Protein AF-A0A2E2XFB1-F1 (afdb_monomer_lite)

Radius of gyration: 19.78 Å; chains: 1; bounding box: 39×57×72 Å

Secondary structure (DSSP, 8-state):
-------------HHHHHHHHHHHHHHHHHHHHHHHHHHHHHH-TTS----HHHHHHHHHTS-GGGG-SS-HHHHHHHHHHHHHHHS-TTT--TTS-B-SSSSSBSSS-SSS--HHHHHHHHHHHHHHHHHHHHHT--

Foldseek 3Di:
DDDDDDDPDPPPDPVVVVVVVLVVLLVVLLVVLLVLLVVLCVVVVVQDRDDSQRSSQLSVLDDSVLSPDDPPLSSLLSSLVVLLVALPPVRHDQCSTAGPVDRHTPPPDPDPAHSVSSNVSSVSSNVVSVVVVVVVVD

pLDDT: mean 85.26, std 17.11, range [37.25, 98.25]

Sequence (138 aa):
MSGTNIRARQTTSSVDVVTYSANHRYKQLARIFRHLRDELHEHQPRLAKPTSAMIEHLVFNCPLSLLQGEDWQRIIEDVLHYLLKHLHPSYYQEDIFIRTDSNSALFPNEELFDPQDAFVFAKALLNQQQQTLYKSGE

Structure (mmCIF, N/CA/C/O backbone):
data_AF-A0A2E2XFB1-F1
#
_entry.id   AF-A0A2E2XFB1-F1
#
loop_
_atom_site.group_PDB
_atom_site.id
_atom_site.type_symbol
_atom_site.label_atom_id
_atom_site.label_alt_id
_atom_site.label_comp_id
_atom_site.label_asym_id
_atom_site.label_entity_id
_atom_site.label_seq_id
_atom_site.pdbx_PDB_ins_code
_atom_site.Cartn_x
_atom_site.Cartn_y
_atom_site.Cartn_z
_atom_site.occupancy
_atom_site.B_iso_or_equiv
_atom_site.auth_seq_id
_atom_site.auth_comp_id
_atom_site.auth_asym_id
_atom_site.auth_atom_id
_atom_site.pdbx_PDB_model_num
ATOM 1 N N . MET A 1 1 ? -12.146 38.631 -52.043 1.00 42.59 1 MET A N 1
ATOM 2 C CA . MET A 1 1 ? -11.234 37.475 -51.937 1.00 42.59 1 MET A CA 1
ATOM 3 C C . MET A 1 1 ? -11.193 37.062 -50.478 1.00 42.59 1 MET A C 1
ATOM 5 O O . MET A 1 1 ? -10.527 37.713 -49.686 1.00 42.59 1 MET A O 1
ATOM 9 N N . SER A 1 2 ? -12.007 36.072 -50.117 1.00 43.53 2 SER A N 1
ATOM 10 C CA . SER A 1 2 ? -12.086 35.522 -48.762 1.00 43.53 2 SER A CA 1
ATOM 11 C C . SER A 1 2 ? -11.193 34.289 -48.683 1.00 43.53 2 SER A C 1
ATOM 13 O O . SER A 1 2 ? -11.291 33.416 -49.540 1.00 43.53 2 SER A O 1
ATOM 15 N N . GLY A 1 3 ? -10.340 34.221 -47.666 1.00 37.25 3 GLY A N 1
ATOM 16 C CA . GLY A 1 3 ? -9.512 33.059 -47.356 1.00 37.25 3 GLY A CA 1
ATOM 17 C C . GLY A 1 3 ? -9.377 32.937 -45.845 1.00 37.25 3 GLY A C 1
ATOM 18 O O . GLY A 1 3 ? -8.585 33.635 -45.223 1.00 37.25 3 GLY A O 1
ATOM 19 N N . THR A 1 4 ? -10.238 32.114 -45.261 1.00 43.62 4 THR A N 1
ATOM 20 C CA . THR A 1 4 ? -10.441 31.910 -43.827 1.00 43.62 4 THR A CA 1
ATOM 21 C C . THR A 1 4 ? -9.271 31.137 -43.213 1.00 43.62 4 THR A C 1
ATOM 23 O O . THR A 1 4 ? -8.945 30.040 -43.658 1.00 43.62 4 THR A O 1
ATOM 26 N N . ASN A 1 5 ? -8.663 31.685 -42.159 1.00 43.97 5 ASN A N 1
ATOM 27 C CA . ASN A 1 5 ? -7.680 30.993 -41.323 1.00 43.97 5 ASN A CA 1
ATOM 28 C C . ASN A 1 5 ? -8.389 29.907 -40.494 1.00 43.97 5 ASN A C 1
ATOM 30 O O . ASN A 1 5 ? -9.103 30.220 -39.539 1.00 43.97 5 ASN A O 1
ATOM 34 N N . ILE A 1 6 ? -8.204 28.632 -40.843 1.00 49.03 6 ILE A N 1
ATOM 35 C CA . ILE A 1 6 ? -8.670 27.503 -40.029 1.00 49.03 6 ILE A CA 1
ATOM 36 C C . ILE A 1 6 ? -7.582 27.189 -38.998 1.00 49.03 6 ILE A C 1
ATOM 38 O O . ILE A 1 6 ? -6.562 26.576 -39.303 1.00 49.03 6 ILE A O 1
ATOM 42 N N . ARG A 1 7 ? -7.813 27.616 -37.751 1.00 43.34 7 ARG A N 1
ATOM 43 C CA . ARG A 1 7 ? -7.101 27.106 -36.572 1.00 43.34 7 ARG A CA 1
ATOM 44 C C . ARG A 1 7 ? -7.341 25.598 -36.479 1.00 43.34 7 ARG A C 1
ATOM 46 O O . ARG A 1 7 ? -8.472 25.168 -36.256 1.00 43.34 7 ARG A O 1
ATOM 53 N N . ALA A 1 8 ? -6.276 24.813 -36.605 1.00 42.88 8 ALA A N 1
ATOM 54 C CA . ALA A 1 8 ? -6.280 23.404 -36.247 1.00 42.88 8 ALA A CA 1
ATOM 55 C C . ALA A 1 8 ? -6.647 23.266 -34.758 1.00 42.88 8 ALA A C 1
ATOM 57 O O . ALA A 1 8 ? -5.886 23.663 -33.874 1.00 42.88 8 ALA A O 1
ATOM 58 N N . ARG A 1 9 ? -7.844 22.739 -34.474 1.00 45.28 9 ARG A N 1
ATOM 59 C CA . ARG A 1 9 ? -8.211 22.252 -33.141 1.00 45.28 9 ARG A CA 1
ATOM 60 C C . ARG A 1 9 ? -7.356 21.021 -32.857 1.00 45.28 9 ARG A C 1
ATOM 62 O O . ARG A 1 9 ? -7.540 19.991 -33.496 1.00 45.28 9 ARG A O 1
ATOM 69 N N . GLN A 1 10 ? -6.438 21.136 -31.903 1.00 47.66 10 GLN A N 1
ATOM 70 C CA . GLN A 1 10 ? -5.791 19.985 -31.285 1.00 47.66 10 GLN A CA 1
ATOM 71 C C . GLN A 1 10 ? -6.869 19.150 -30.589 1.00 47.66 10 GLN A C 1
ATOM 73 O O . GLN A 1 10 ? -7.483 19.584 -29.616 1.00 47.66 10 GLN A O 1
ATOM 78 N N . THR A 1 11 ? -7.134 17.963 -31.119 1.00 44.50 11 THR A N 1
ATOM 79 C CA . THR A 1 11 ? -7.908 16.923 -30.447 1.00 44.50 11 THR A CA 1
ATOM 80 C C . THR A 1 11 ? -7.026 16.305 -29.367 1.00 44.50 11 THR A C 1
ATOM 82 O O . THR A 1 11 ? -6.266 15.381 -29.644 1.00 44.50 11 THR A O 1
ATOM 85 N N . THR A 1 12 ? -7.085 16.841 -28.146 1.00 49.12 12 THR A N 1
ATOM 86 C CA . THR A 1 12 ? -6.531 16.184 -26.953 1.00 49.12 12 THR A CA 1
ATOM 87 C C . THR A 1 12 ? -7.255 14.856 -26.768 1.00 49.12 12 THR A C 1
ATOM 89 O O . THR A 1 12 ? -8.476 14.832 -26.593 1.00 49.12 12 THR A O 1
ATOM 92 N N . SER A 1 13 ? -6.516 13.762 -26.916 1.00 51.66 13 SER A N 1
ATOM 93 C CA . SER A 1 13 ? -7.064 12.418 -27.023 1.00 51.66 13 SER A CA 1
ATOM 94 C C . SER A 1 13 ? -7.592 11.928 -25.668 1.00 51.66 13 SER A C 1
ATOM 96 O O . SER A 1 13 ? -7.057 12.256 -24.611 1.00 51.66 13 SER A O 1
ATOM 98 N N . SER A 1 14 ? -8.663 11.134 -25.679 1.00 53.81 14 SER A N 1
ATOM 99 C CA . SER A 1 14 ? -9.279 10.548 -24.477 1.00 53.81 14 SER A CA 1
ATOM 100 C C . SER A 1 14 ? -8.312 9.691 -23.645 1.00 53.81 14 SER A C 1
ATOM 102 O O . SER A 1 14 ? -8.502 9.547 -22.440 1.00 53.81 14 SER A O 1
ATOM 104 N N . VAL A 1 15 ? -7.254 9.161 -24.265 1.00 55.88 15 VAL A N 1
ATOM 105 C CA . VAL A 1 15 ? -6.216 8.342 -23.619 1.00 55.88 15 VAL A CA 1
ATOM 106 C C . VAL A 1 15 ? -5.349 9.173 -22.664 1.00 55.88 15 VAL A C 1
ATOM 108 O O . VAL A 1 15 ? -5.019 8.711 -21.569 1.00 55.88 15 VAL A O 1
ATOM 111 N N . ASP A 1 16 ? -5.050 10.424 -23.020 1.00 53.97 16 ASP A N 1
ATOM 112 C CA . ASP A 1 16 ? -4.244 11.329 -22.187 1.00 53.97 16 ASP A CA 1
ATOM 113 C C . ASP A 1 16 ? -4.992 11.722 -20.902 1.00 53.97 16 ASP A C 1
ATOM 115 O O . ASP A 1 16 ? -4.409 11.842 -19.824 1.00 53.97 16 A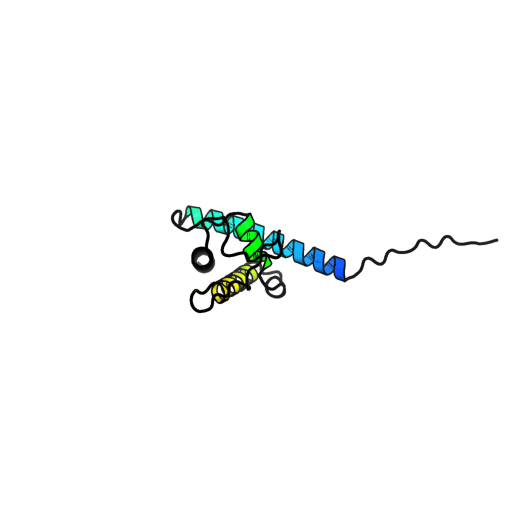SP A O 1
ATOM 119 N N . VAL A 1 17 ? -6.318 11.856 -20.989 1.00 59.47 17 VAL A N 1
ATOM 120 C CA . VAL A 1 17 ? -7.178 12.175 -19.840 1.00 59.47 17 VAL A CA 1
ATOM 121 C C . VAL A 1 17 ? -7.279 10.983 -18.882 1.00 59.47 17 VAL A C 1
ATOM 123 O O . VAL A 1 17 ? -7.175 11.153 -17.665 1.00 59.47 17 VAL A O 1
ATOM 126 N N . VAL A 1 18 ? -7.424 9.764 -19.415 1.00 62.47 18 VAL A N 1
ATOM 127 C CA . VAL A 1 18 ? -7.505 8.535 -18.607 1.00 62.47 18 VAL A CA 1
ATOM 128 C C . VAL A 1 18 ? -6.185 8.280 -17.875 1.00 62.47 18 VAL A C 1
ATOM 130 O O . VAL A 1 18 ? -6.196 8.074 -16.662 1.00 62.47 18 VAL A O 1
ATOM 133 N N . THR A 1 19 ? -5.044 8.388 -18.560 1.00 64.88 19 THR A N 1
ATOM 134 C CA . THR A 1 19 ? -3.715 8.197 -17.949 1.00 64.88 19 THR A CA 1
ATOM 135 C C . THR A 1 19 ? -3.382 9.271 -16.910 1.00 64.88 19 THR A C 1
ATOM 137 O O . THR A 1 19 ? -2.865 8.950 -15.837 1.00 64.88 19 THR A O 1
ATOM 140 N N . TYR A 1 20 ? -3.738 10.536 -17.163 1.00 66.44 20 TYR A N 1
ATOM 141 C CA . TYR A 1 20 ? -3.574 11.615 -16.188 1.00 66.44 20 TYR A CA 1
ATOM 142 C C . TYR A 1 20 ? -4.419 11.388 -14.926 1.00 66.44 20 TYR A C 1
ATOM 144 O O . TYR A 1 20 ? -3.911 11.508 -13.808 1.00 66.44 20 TYR A O 1
ATOM 152 N N . SER A 1 21 ? -5.692 11.012 -15.092 1.00 77.31 21 SER A N 1
ATOM 153 C CA . SER A 1 21 ? -6.599 10.754 -13.967 1.00 77.31 21 SER A CA 1
ATOM 154 C C . SER A 1 21 ? -6.161 9.552 -13.122 1.00 77.31 21 SER A C 1
ATOM 156 O O . SER A 1 21 ? -6.159 9.636 -11.894 1.00 77.31 21 SER A O 1
ATOM 158 N N . ALA A 1 22 ? -5.691 8.474 -13.759 1.00 84.56 22 ALA A N 1
ATOM 159 C CA . ALA A 1 22 ? -5.170 7.294 -13.078 1.00 84.56 22 ALA A CA 1
ATOM 160 C C . ALA A 1 22 ? -3.926 7.632 -12.245 1.00 84.56 22 ALA A C 1
ATOM 162 O O . ALA A 1 22 ? -3.888 7.365 -11.044 1.00 84.56 22 ALA A O 1
ATOM 163 N N . ASN A 1 23 ? -2.946 8.313 -12.849 1.00 88.31 23 ASN A N 1
ATOM 164 C CA . ASN A 1 23 ? -1.735 8.753 -12.152 1.00 88.31 23 ASN A CA 1
ATOM 165 C C . ASN A 1 23 ? -2.050 9.667 -10.962 1.00 88.31 23 ASN A C 1
ATOM 167 O O . ASN A 1 23 ? -1.385 9.598 -9.926 1.00 88.31 23 ASN A O 1
ATOM 171 N N . HIS A 1 24 ? -3.067 10.522 -11.089 1.00 91.62 24 HIS A N 1
ATOM 172 C CA . HIS A 1 24 ? -3.520 11.354 -9.982 1.00 91.62 24 HIS A CA 1
ATOM 173 C C . HIS A 1 24 ? -4.053 10.509 -8.818 1.00 91.62 24 HIS A C 1
ATOM 175 O O . HIS A 1 24 ? -3.669 10.747 -7.671 1.00 91.62 24 HIS A O 1
ATOM 181 N N . ARG A 1 25 ? -4.867 9.484 -9.101 1.00 94.44 25 ARG A N 1
ATOM 182 C CA . ARG A 1 25 ? -5.435 8.605 -8.068 1.00 94.44 25 ARG A CA 1
ATOM 183 C C . ARG A 1 25 ? -4.380 7.774 -7.352 1.00 94.44 25 ARG A C 1
ATOM 185 O O . ARG A 1 25 ? -4.400 7.732 -6.125 1.00 94.44 25 ARG A O 1
ATOM 192 N N . TYR A 1 26 ? -3.421 7.193 -8.075 1.00 95.81 26 TYR A N 1
ATOM 193 C CA . TYR A 1 26 ? -2.302 6.480 -7.447 1.00 95.81 26 TYR A CA 1
ATOM 194 C C . TYR A 1 26 ? -1.497 7.398 -6.521 1.00 95.81 26 TYR A C 1
ATOM 196 O O . TYR A 1 26 ? -1.189 7.028 -5.391 1.00 95.81 26 TYR A O 1
ATOM 204 N N . LYS A 1 27 ? -1.222 8.639 -6.947 1.00 95.31 27 LYS A N 1
ATOM 205 C CA . LYS A 1 27 ? -0.533 9.631 -6.103 1.00 95.31 27 LYS A CA 1
ATOM 206 C C . LYS A 1 27 ? -1.336 10.015 -4.861 1.00 95.31 27 LYS A C 1
ATOM 208 O O . LYS A 1 27 ? -0.742 10.220 -3.804 1.00 95.31 27 LYS A O 1
ATOM 213 N N . GLN A 1 28 ? -2.658 10.140 -4.971 1.00 96.00 28 GLN A N 1
ATOM 214 C CA . GLN A 1 28 ? -3.530 10.380 -3.818 1.00 96.00 28 GLN A CA 1
ATOM 215 C C . GLN A 1 28 ? -3.484 9.201 -2.843 1.00 96.00 28 GLN A C 1
ATOM 217 O O . GLN A 1 28 ? -3.229 9.406 -1.659 1.00 96.00 28 GLN A O 1
ATOM 222 N N . LEU A 1 29 ? -3.631 7.975 -3.344 1.00 97.06 29 LEU A N 1
ATOM 223 C CA . LEU A 1 29 ? -3.573 6.765 -2.532 1.00 97.06 29 LEU A CA 1
ATOM 224 C C . LEU A 1 29 ? -2.213 6.607 -1.834 1.00 97.06 29 LEU A C 1
ATOM 226 O O . LEU A 1 29 ? -2.167 6.348 -0.636 1.00 97.06 29 LEU A O 1
ATOM 230 N N . ALA A 1 30 ? -1.107 6.870 -2.535 1.00 97.69 30 ALA A N 1
ATOM 231 C CA . ALA A 1 30 ? 0.229 6.853 -1.946 1.00 97.69 30 ALA A CA 1
ATOM 232 C C . ALA A 1 30 ? 0.397 7.904 -0.832 1.00 97.69 30 ALA A C 1
ATOM 234 O O . ALA A 1 30 ? 1.047 7.631 0.176 1.00 97.69 30 ALA A O 1
ATOM 235 N N . ARG A 1 31 ? -0.205 9.099 -0.963 1.00 97.81 31 ARG A N 1
ATOM 236 C CA . ARG A 1 31 ? -0.221 10.099 0.125 1.00 97.81 31 ARG A CA 1
ATOM 237 C C . ARG A 1 31 ? -0.976 9.581 1.343 1.00 97.81 31 ARG A C 1
ATOM 239 O O . ARG A 1 31 ? -0.454 9.694 2.446 1.00 97.81 31 ARG A O 1
ATOM 246 N N . ILE A 1 32 ? -2.151 8.989 1.138 1.00 97.25 32 ILE A N 1
ATOM 247 C CA . ILE A 1 32 ? -2.949 8.402 2.220 1.00 97.25 32 ILE A CA 1
ATOM 248 C C . ILE A 1 32 ? -2.151 7.298 2.924 1.00 97.25 32 ILE A C 1
ATOM 250 O O . ILE A 1 32 ? -1.981 7.350 4.136 1.00 97.25 32 ILE A O 1
ATOM 254 N N . PHE A 1 33 ? -1.572 6.358 2.175 1.00 98.00 33 PHE A N 1
ATOM 255 C CA . PHE A 1 33 ? -0.771 5.268 2.742 1.00 98.00 33 PHE A CA 1
ATOM 256 C C . PHE A 1 33 ? 0.442 5.768 3.533 1.00 98.00 33 PHE A C 1
ATOM 258 O O . PHE A 1 33 ? 0.786 5.172 4.549 1.00 98.00 33 PHE A O 1
ATOM 265 N N . ARG A 1 34 ? 1.082 6.869 3.116 1.00 98.25 34 ARG A N 1
ATOM 266 C CA . ARG A 1 34 ? 2.168 7.484 3.897 1.00 98.25 34 ARG A CA 1
ATOM 267 C C . ARG A 1 34 ? 1.685 8.021 5.238 1.00 98.25 34 ARG A C 1
ATOM 269 O O . ARG A 1 34 ? 2.339 7.754 6.239 1.00 98.25 34 ARG A O 1
ATOM 276 N N . HIS A 1 35 ? 0.551 8.722 5.257 1.00 97.19 35 HIS A N 1
ATOM 277 C CA . HIS A 1 35 ? -0.049 9.197 6.506 1.00 97.19 35 HIS A CA 1
ATOM 278 C C . HIS A 1 35 ? -0.407 8.026 7.424 1.00 97.19 35 HIS A C 1
ATOM 280 O O . HIS A 1 35 ? 0.033 7.995 8.569 1.00 97.19 35 HIS A O 1
ATOM 286 N N . LEU A 1 36 ? -1.089 7.009 6.891 1.00 96.69 36 LEU A N 1
ATOM 287 C CA . LEU A 1 36 ? -1.462 5.820 7.657 1.00 96.69 36 LEU A CA 1
ATOM 288 C C . LEU A 1 36 ? -0.246 5.039 8.171 1.00 96.69 36 LEU A C 1
ATOM 290 O O . LEU A 1 36 ? -0.268 4.540 9.291 1.00 96.69 36 LEU A O 1
ATOM 294 N N . ARG A 1 37 ? 0.831 4.937 7.382 1.00 97.25 37 ARG A N 1
ATOM 295 C CA . ARG A 1 37 ? 2.103 4.344 7.820 1.00 97.25 37 ARG A CA 1
ATOM 296 C C . ARG A 1 37 ? 2.667 5.091 9.022 1.00 97.25 37 ARG A C 1
ATOM 298 O O . ARG A 1 37 ? 3.147 4.451 9.953 1.00 97.25 37 ARG A O 1
ATOM 305 N N . ASP A 1 38 ? 2.691 6.419 8.959 1.00 96.94 38 ASP A N 1
ATOM 306 C CA . ASP A 1 38 ? 3.269 7.234 10.023 1.00 96.94 38 ASP A CA 1
ATOM 307 C C . ASP A 1 38 ? 2.452 7.089 11.315 1.00 96.94 38 ASP A C 1
ATOM 309 O O . ASP A 1 38 ? 3.038 6.759 12.344 1.00 96.94 38 ASP A O 1
ATOM 313 N N . GLU A 1 39 ? 1.119 7.152 11.235 1.00 95.50 39 GLU A N 1
ATOM 314 C CA . GLU A 1 39 ? 0.224 6.861 12.366 1.00 95.50 39 GLU A CA 1
ATOM 315 C C . GLU A 1 39 ? 0.416 5.439 12.915 1.00 95.50 39 GLU A C 1
ATOM 317 O O . GLU A 1 39 ? 0.527 5.238 14.124 1.00 95.50 39 GLU A O 1
ATOM 322 N N . LEU A 1 40 ? 0.482 4.427 12.046 1.00 95.81 40 LEU A N 1
ATOM 323 C CA . LEU A 1 40 ? 0.688 3.040 12.465 1.00 95.81 40 LEU A CA 1
ATOM 324 C C . LEU A 1 40 ? 2.015 2.875 13.210 1.00 95.81 40 LEU A C 1
ATOM 326 O O . LEU A 1 40 ? 2.078 2.163 14.210 1.00 95.81 40 LEU A O 1
ATOM 330 N N . HIS A 1 41 ? 3.073 3.537 12.748 1.00 95.50 41 HIS A N 1
ATOM 331 C CA . HIS A 1 41 ? 4.395 3.422 13.353 1.00 95.50 41 HIS A CA 1
ATOM 332 C C . HIS A 1 41 ? 4.503 4.152 14.700 1.00 95.50 41 HIS A C 1
ATOM 334 O O . HIS A 1 41 ? 5.279 3.724 15.552 1.00 95.50 41 HIS A O 1
ATOM 340 N N . GLU A 1 42 ? 3.699 5.193 14.937 1.00 95.12 42 GLU A N 1
ATOM 341 C CA . GLU A 1 42 ? 3.560 5.794 16.273 1.00 95.12 42 GLU A CA 1
ATOM 342 C C . GLU A 1 42 ? 3.006 4.783 17.290 1.00 95.12 42 GLU A C 1
ATOM 344 O O . GLU A 1 42 ? 3.469 4.726 18.429 1.00 95.12 42 GLU A O 1
ATOM 349 N N . HIS A 1 43 ? 2.066 3.931 16.869 1.00 93.06 43 HIS A N 1
ATOM 350 C CA . HIS A 1 43 ? 1.450 2.910 17.723 1.00 93.06 43 HIS A CA 1
ATOM 351 C C . HIS A 1 43 ? 2.241 1.590 17.763 1.00 93.06 43 HIS A C 1
ATOM 353 O O . HIS A 1 43 ? 2.176 0.850 18.746 1.00 93.06 43 HIS A O 1
ATOM 359 N N . GLN A 1 44 ? 2.978 1.269 16.696 1.00 94.88 44 GLN A N 1
ATOM 360 C CA . GLN A 1 44 ? 3.715 0.016 16.514 1.00 94.88 44 GLN A CA 1
ATOM 361 C C . GLN A 1 44 ? 5.144 0.278 15.995 1.00 94.88 44 GLN A C 1
ATOM 363 O O . GLN A 1 44 ? 5.479 -0.094 14.869 1.00 94.88 44 GLN A O 1
ATOM 368 N N . PRO A 1 45 ? 6.043 0.852 16.817 1.00 94.56 45 PRO A N 1
ATOM 369 C CA . PRO A 1 45 ? 7.378 1.282 16.376 1.00 94.56 45 PRO A CA 1
ATOM 370 C C . PRO A 1 45 ? 8.321 0.131 15.993 1.00 94.56 45 PRO A C 1
ATOM 372 O O . PRO A 1 45 ? 9.371 0.352 15.401 1.00 94.56 45 PRO A O 1
ATOM 375 N N . ARG A 1 46 ? 7.973 -1.115 16.341 1.00 94.44 46 ARG A N 1
ATOM 376 C CA . ARG A 1 46 ? 8.744 -2.312 15.963 1.00 94.44 46 ARG A CA 1
ATOM 377 C C . ARG A 1 46 ? 8.391 -2.846 14.576 1.00 94.44 46 ARG A C 1
ATOM 379 O O . ARG A 1 46 ? 9.092 -3.722 14.084 1.00 94.44 46 ARG A O 1
ATOM 386 N N . LEU A 1 47 ? 7.295 -2.377 13.983 1.00 94.75 47 LEU A N 1
ATOM 387 C CA . LEU A 1 47 ? 6.893 -2.783 12.645 1.00 94.75 47 LEU A CA 1
ATOM 388 C C . LEU A 1 47 ? 7.854 -2.179 11.615 1.00 94.75 47 LEU A C 1
ATOM 390 O O . LEU A 1 47 ? 8.170 -0.988 11.694 1.00 94.75 47 LEU A O 1
ATOM 394 N N . ALA A 1 48 ? 8.278 -2.988 10.640 1.00 95.31 48 ALA A N 1
ATOM 395 C CA . ALA A 1 48 ? 9.069 -2.516 9.512 1.00 95.31 48 ALA A CA 1
ATOM 396 C C . ALA A 1 48 ? 8.364 -1.331 8.831 1.00 95.31 48 ALA A C 1
ATOM 398 O O . ALA A 1 48 ? 7.171 -1.385 8.521 1.00 95.31 48 ALA A O 1
ATOM 399 N N . LYS A 1 49 ? 9.099 -0.232 8.639 1.00 95.50 49 LYS A N 1
ATOM 400 C CA . LYS A 1 49 ? 8.548 1.024 8.130 1.00 95.50 49 LYS A CA 1
ATOM 401 C C . LYS A 1 49 ? 8.934 1.197 6.658 1.00 95.50 49 LYS A C 1
ATOM 403 O O . LYS A 1 49 ? 10.079 1.565 6.398 1.00 95.50 49 LYS A O 1
ATOM 408 N N . PRO A 1 50 ? 8.010 1.002 5.697 1.00 96.19 50 PRO A N 1
ATOM 409 C CA . PRO A 1 50 ? 8.333 1.203 4.291 1.00 96.19 50 PRO A CA 1
ATOM 410 C C . PRO A 1 50 ? 8.668 2.670 4.008 1.00 96.19 50 PRO A C 1
ATOM 412 O O . PRO A 1 50 ? 8.029 3.601 4.526 1.00 96.19 50 PRO A O 1
ATOM 415 N N . THR A 1 51 ? 9.646 2.890 3.133 1.00 96.19 51 THR A N 1
ATOM 416 C CA . THR A 1 51 ? 9.957 4.226 2.628 1.00 96.19 51 THR A CA 1
ATOM 417 C C . THR A 1 51 ? 8.790 4.788 1.810 1.00 96.19 51 THR A C 1
ATOM 419 O O . THR A 1 51 ? 7.843 4.096 1.429 1.00 96.19 51 THR A O 1
ATOM 422 N N . SER A 1 52 ? 8.828 6.092 1.540 1.00 96.00 52 SER A N 1
ATOM 423 C CA . SER A 1 52 ? 7.832 6.721 0.666 1.00 96.00 52 SER A CA 1
ATOM 424 C C . SER A 1 52 ? 7.870 6.156 -0.758 1.00 96.00 52 SER A C 1
ATOM 426 O O . SER A 1 52 ? 6.810 6.030 -1.366 1.00 96.00 52 SER A O 1
ATOM 428 N N . ALA A 1 53 ? 9.059 5.796 -1.257 1.00 94.19 53 ALA A N 1
ATOM 429 C CA . ALA A 1 53 ? 9.238 5.171 -2.565 1.00 94.19 53 ALA A CA 1
ATOM 430 C C . ALA A 1 53 ? 8.657 3.751 -2.585 1.00 94.19 53 ALA A C 1
ATOM 432 O O . ALA A 1 53 ? 7.883 3.426 -3.481 1.00 94.19 53 ALA A O 1
ATOM 433 N N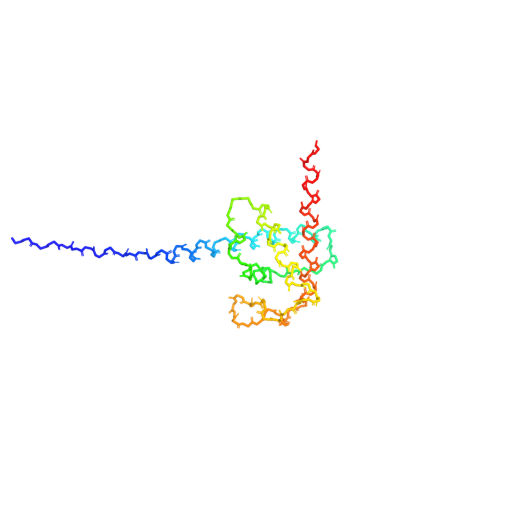 . MET A 1 54 ? 8.915 2.954 -1.542 1.00 95.94 54 MET A N 1
ATOM 434 C CA . MET A 1 54 ? 8.331 1.619 -1.395 1.00 95.94 54 MET A CA 1
ATOM 435 C C . MET A 1 54 ? 6.796 1.648 -1.411 1.00 95.94 54 MET A C 1
ATOM 437 O O . MET A 1 54 ? 6.166 0.857 -2.110 1.00 95.94 54 MET A O 1
ATOM 441 N N . ILE A 1 55 ? 6.173 2.601 -0.705 1.00 97.38 55 ILE A N 1
ATOM 442 C CA . ILE A 1 55 ? 4.712 2.788 -0.756 1.00 97.38 55 ILE A CA 1
ATOM 443 C C . ILE A 1 55 ? 4.240 3.089 -2.178 1.00 97.38 55 ILE A C 1
ATOM 445 O O . ILE A 1 55 ? 3.226 2.545 -2.611 1.00 97.38 55 ILE A O 1
ATOM 449 N N . GLU A 1 56 ? 4.947 3.957 -2.902 1.00 95.69 56 GLU A N 1
ATOM 450 C CA . GLU A 1 56 ? 4.601 4.262 -4.288 1.00 95.69 56 GLU A CA 1
ATOM 451 C C . GLU A 1 56 ? 4.704 3.007 -5.155 1.00 95.69 56 GLU A C 1
ATOM 453 O O . GLU A 1 56 ? 3.736 2.667 -5.827 1.00 95.69 56 GLU A O 1
ATOM 458 N N . HIS A 1 57 ? 5.796 2.249 -5.075 1.00 95.12 57 HIS A N 1
ATOM 459 C CA . HIS A 1 57 ? 5.916 0.998 -5.817 1.00 95.12 57 HIS A CA 1
ATOM 460 C C . HIS A 1 57 ? 4.771 0.023 -5.505 1.00 95.12 57 HIS A C 1
ATOM 462 O O . HIS A 1 57 ? 4.097 -0.435 -6.424 1.00 95.12 57 HIS A O 1
ATOM 468 N N . LEU A 1 58 ? 4.464 -0.234 -4.231 1.00 95.81 58 LEU A N 1
ATOM 469 C CA . LEU A 1 58 ? 3.375 -1.140 -3.841 1.00 95.81 58 LEU A CA 1
ATOM 470 C C . LEU A 1 58 ? 2.011 -0.693 -4.388 1.00 95.81 58 LEU A C 1
ATOM 472 O O . LEU A 1 58 ? 1.272 -1.489 -4.967 1.00 95.81 58 LEU A O 1
ATOM 476 N N . VAL A 1 59 ? 1.683 0.591 -4.236 1.00 96.44 59 VAL A N 1
ATOM 477 C CA . VAL A 1 59 ? 0.384 1.144 -4.641 1.00 96.44 59 VAL A CA 1
ATOM 478 C C . VAL A 1 59 ? 0.212 1.138 -6.160 1.00 96.44 59 VAL A C 1
ATOM 480 O O . VAL A 1 59 ? -0.872 0.824 -6.649 1.00 96.44 59 VAL A O 1
ATOM 483 N N . PHE A 1 60 ? 1.260 1.441 -6.924 1.00 94.88 60 PHE A N 1
ATOM 484 C CA . PHE A 1 60 ? 1.189 1.452 -8.388 1.00 94.88 60 PHE A CA 1
ATOM 485 C C . PHE A 1 60 ? 1.012 0.056 -9.007 1.00 94.88 60 PHE A C 1
ATOM 487 O O . PHE A 1 60 ? 0.520 -0.041 -10.128 1.00 94.88 60 PHE A O 1
ATOM 494 N N . ASN A 1 61 ? 1.335 -1.017 -8.279 1.00 94.75 61 ASN A N 1
ATOM 495 C CA . ASN A 1 61 ? 1.061 -2.397 -8.704 1.00 94.75 61 ASN A CA 1
ATOM 496 C C . ASN A 1 61 ? -0.392 -2.843 -8.452 1.00 94.75 61 ASN A C 1
ATOM 498 O O . ASN A 1 61 ? -0.772 -3.967 -8.785 1.00 94.75 61 ASN A O 1
ATOM 502 N N . CYS A 1 62 ? -1.227 -1.989 -7.855 1.00 95.44 62 CYS A N 1
ATOM 503 C CA . CYS A 1 62 ? -2.634 -2.301 -7.624 1.00 95.44 62 CYS A CA 1
ATOM 504 C C . CYS A 1 62 ? -3.473 -2.009 -8.883 1.00 95.44 62 CYS A C 1
ATOM 506 O O . CYS A 1 62 ? -3.297 -0.953 -9.497 1.00 95.44 62 CYS A O 1
ATOM 508 N N . PRO A 1 63 ? -4.425 -2.880 -9.268 1.00 94.69 63 PRO A N 1
ATOM 509 C CA . PRO A 1 63 ? -5.286 -2.658 -10.423 1.00 94.69 63 PRO A CA 1
ATOM 510 C C . PRO A 1 63 ? -6.067 -1.348 -10.313 1.00 94.69 63 PRO A C 1
ATOM 512 O O . PRO A 1 63 ? -6.705 -1.083 -9.294 1.00 94.69 63 PRO A O 1
ATOM 515 N N . LEU A 1 64 ? -6.095 -0.560 -11.392 1.00 93.19 64 LEU A N 1
ATOM 516 C CA . LEU A 1 64 ? -6.798 0.729 -11.422 1.00 93.19 64 LEU A CA 1
ATOM 517 C C . LEU A 1 64 ? -8.290 0.600 -11.078 1.00 93.19 64 LEU A C 1
ATOM 519 O O . LEU A 1 64 ? -8.869 1.529 -10.524 1.00 93.19 64 LEU A O 1
ATOM 523 N N . SER A 1 65 ? -8.909 -0.547 -11.372 1.00 93.69 65 SER A N 1
ATOM 524 C CA . SER A 1 65 ? -10.304 -0.834 -11.023 1.00 93.69 65 SER A CA 1
ATOM 525 C C . SER A 1 65 ? -10.582 -0.746 -9.520 1.00 93.69 65 SER A C 1
ATOM 527 O O . SER A 1 65 ? -11.697 -0.405 -9.147 1.00 93.69 65 SER A O 1
ATOM 529 N N . LEU A 1 66 ? -9.585 -0.999 -8.664 1.00 95.00 66 LEU A N 1
ATOM 530 C CA . LEU A 1 66 ? -9.717 -0.873 -7.206 1.00 95.00 66 LEU A CA 1
ATOM 531 C C . LEU A 1 66 ? -9.712 0.587 -6.734 1.00 95.00 66 LEU A C 1
ATOM 533 O O . LEU A 1 66 ? -10.112 0.876 -5.616 1.00 95.00 66 LEU A O 1
ATOM 537 N N . LEU A 1 67 ? -9.243 1.512 -7.575 1.00 93.44 67 LEU A N 1
ATOM 538 C CA . LEU A 1 67 ? -9.145 2.940 -7.268 1.00 93.44 67 LEU A CA 1
ATOM 539 C C . LEU A 1 67 ? -10.327 3.730 -7.858 1.00 93.44 67 LEU A C 1
ATOM 541 O O . LEU A 1 67 ? -10.327 4.965 -7.841 1.00 93.44 67 LEU A O 1
ATOM 545 N N . GLN A 1 68 ? -11.323 3.051 -8.427 1.00 87.88 68 GLN A N 1
ATOM 546 C CA . GLN A 1 68 ? -12.527 3.685 -8.959 1.00 87.88 68 GLN A CA 1
ATOM 547 C C . GLN A 1 68 ? -13.544 3.885 -7.827 1.00 87.88 68 GLN A C 1
ATOM 549 O O . GLN A 1 68 ? -13.813 2.963 -7.069 1.00 87.88 68 GLN A O 1
ATOM 554 N N . GLY A 1 69 ? -14.104 5.093 -7.706 1.00 87.94 69 GLY A N 1
ATOM 555 C CA . GLY A 1 69 ? -15.083 5.434 -6.663 1.00 87.94 69 GLY A CA 1
ATOM 556 C C . GLY A 1 69 ? -14.686 6.619 -5.780 1.00 87.94 69 GLY A C 1
ATOM 557 O O . GLY A 1 69 ? -13.564 7.125 -5.841 1.00 87.94 69 GLY A O 1
ATOM 558 N N . GLU A 1 70 ? -15.624 7.101 -4.975 1.00 90.44 70 GLU A N 1
ATOM 559 C CA . GLU A 1 70 ? -15.427 8.278 -4.111 1.00 90.44 70 GLU A CA 1
ATOM 560 C C . GLU A 1 70 ? -15.142 7.903 -2.652 1.00 90.44 70 GLU A C 1
ATOM 562 O O . GLU A 1 70 ? -14.532 8.684 -1.923 1.00 90.44 70 GLU A O 1
ATOM 567 N N . ASP A 1 71 ? -15.521 6.689 -2.249 1.00 94.12 71 ASP A N 1
ATOM 568 C CA . ASP A 1 71 ? -15.278 6.161 -0.912 1.00 94.12 71 ASP A CA 1
ATOM 569 C C . ASP A 1 71 ? -13.817 5.716 -0.765 1.00 94.12 71 ASP A C 1
ATOM 571 O O . ASP A 1 71 ? -13.422 4.601 -1.118 1.00 94.12 71 ASP A O 1
ATOM 575 N N . TRP A 1 72 ? -12.995 6.626 -0.247 1.00 93.62 72 TRP A N 1
ATOM 576 C CA . TRP A 1 72 ? -11.583 6.361 0.000 1.00 93.62 72 TRP A CA 1
ATOM 577 C C . TRP A 1 72 ? -11.349 5.262 1.024 1.00 93.62 72 TRP A C 1
ATOM 579 O O . TRP A 1 72 ? -10.371 4.535 0.887 1.00 93.62 72 TRP A O 1
ATOM 589 N N . GLN A 1 73 ? -12.225 5.114 2.014 1.00 93.38 73 GLN A N 1
ATOM 590 C CA . GLN A 1 73 ? -12.078 4.064 3.007 1.00 93.38 73 GLN A CA 1
ATOM 591 C C . GLN A 1 73 ? -12.226 2.693 2.353 1.00 93.38 73 GLN A C 1
ATOM 593 O O . GLN A 1 73 ? -11.356 1.834 2.512 1.00 93.38 73 GLN A O 1
ATOM 598 N N . ARG A 1 74 ? -13.265 2.528 1.529 1.00 94.25 74 ARG A N 1
ATOM 599 C CA . ARG A 1 74 ? -13.469 1.302 0.759 1.00 94.25 74 ARG A CA 1
ATOM 600 C C . ARG A 1 74 ? -12.298 1.007 -0.179 1.00 94.25 74 ARG A C 1
ATOM 602 O O . ARG A 1 74 ? -11.821 -0.124 -0.219 1.00 94.25 74 ARG A O 1
ATOM 609 N N . ILE A 1 75 ? -11.801 2.023 -0.888 1.00 96.19 75 ILE A N 1
ATOM 610 C CA . ILE A 1 75 ? -10.644 1.892 -1.790 1.00 96.19 75 ILE A CA 1
ATOM 611 C C . ILE A 1 75 ? -9.403 1.411 -1.027 1.00 96.19 75 ILE A C 1
ATOM 613 O O . ILE A 1 75 ? -8.699 0.517 -1.495 1.00 96.19 75 ILE A O 1
ATOM 617 N N . ILE A 1 76 ? -9.123 1.988 0.146 1.00 96.44 76 ILE A N 1
ATOM 618 C CA . ILE A 1 76 ? -7.982 1.592 0.982 1.00 96.44 76 ILE A CA 1
ATOM 619 C C . ILE A 1 76 ? -8.122 0.129 1.404 1.00 96.44 76 ILE A C 1
ATOM 621 O O . ILE A 1 76 ? -7.166 -0.632 1.263 1.00 96.44 76 ILE A O 1
ATOM 625 N N . GLU A 1 77 ? -9.299 -0.284 1.877 1.00 96.38 77 GLU A N 1
ATOM 626 C CA . GLU A 1 77 ? -9.552 -1.676 2.254 1.00 96.38 77 GLU A CA 1
ATOM 627 C C . GLU A 1 77 ? -9.362 -2.630 1.073 1.00 96.38 77 GLU A C 1
ATOM 629 O O . GLU A 1 77 ? -8.646 -3.622 1.203 1.00 96.38 77 GLU A O 1
ATOM 634 N N . ASP A 1 78 ? -9.958 -2.344 -0.085 1.00 96.62 78 ASP A N 1
ATOM 635 C CA . ASP A 1 78 ? -9.858 -3.199 -1.272 1.00 96.62 78 ASP A CA 1
ATOM 636 C C . ASP A 1 78 ? -8.399 -3.331 -1.754 1.00 96.62 78 ASP A C 1
ATOM 638 O O . ASP A 1 78 ? -7.944 -4.426 -2.098 1.00 96.62 78 ASP A O 1
ATOM 642 N N . VAL A 1 79 ? -7.625 -2.243 -1.693 1.00 97.62 79 VAL A N 1
ATOM 643 C CA . VAL A 1 79 ? -6.183 -2.247 -1.984 1.00 97.62 79 VAL A CA 1
ATOM 644 C C . VAL A 1 79 ? -5.402 -3.073 -0.961 1.00 97.62 79 VAL A C 1
ATOM 646 O O . VAL A 1 79 ? -4.556 -3.878 -1.348 1.00 97.62 79 VAL A O 1
ATOM 649 N N . LEU A 1 80 ? -5.677 -2.931 0.338 1.00 97.88 80 LEU A N 1
ATOM 650 C CA . LEU A 1 80 ? -5.000 -3.717 1.375 1.00 97.88 80 LEU A CA 1
ATOM 651 C C . LEU A 1 80 ? -5.287 -5.215 1.219 1.00 97.88 80 LEU A C 1
ATOM 653 O O . LEU A 1 80 ? -4.363 -6.022 1.307 1.00 97.88 80 LEU A O 1
ATOM 657 N N . HIS A 1 81 ? -6.526 -5.602 0.909 1.00 97.56 81 HIS A N 1
ATOM 658 C CA . HIS A 1 81 ? -6.863 -6.997 0.607 1.00 97.56 81 HIS A CA 1
ATOM 659 C C . HIS A 1 81 ? -6.139 -7.507 -0.644 1.00 97.56 81 HIS A C 1
ATOM 661 O O . HIS A 1 81 ? -5.655 -8.643 -0.652 1.00 97.56 81 HIS A O 1
ATOM 667 N N . TYR A 1 82 ? -6.029 -6.679 -1.689 1.00 97.19 82 TYR A N 1
ATOM 668 C CA . TYR A 1 82 ? -5.256 -7.019 -2.882 1.00 97.19 82 TYR A CA 1
ATOM 669 C C . TYR A 1 82 ? -3.786 -7.282 -2.542 1.00 97.19 82 TYR A C 1
ATOM 671 O O . TYR A 1 82 ? -3.249 -8.319 -2.938 1.00 97.19 82 TYR A O 1
ATOM 679 N N . LEU A 1 83 ? -3.155 -6.390 -1.774 1.00 96.94 83 LEU A N 1
ATOM 680 C CA . LEU A 1 83 ? -1.771 -6.548 -1.332 1.00 96.94 83 LEU A CA 1
ATOM 681 C C . LEU A 1 83 ? -1.599 -7.823 -0.502 1.00 96.94 83 LEU A C 1
ATOM 683 O O . LEU A 1 83 ? -0.725 -8.627 -0.803 1.00 96.94 83 LEU A O 1
ATOM 687 N N . LEU A 1 84 ? -2.470 -8.066 0.480 1.00 97.00 84 LEU A N 1
ATOM 688 C CA . LEU A 1 84 ? -2.417 -9.268 1.317 1.00 97.00 84 LEU A CA 1
ATOM 689 C C . LEU A 1 84 ? -2.525 -10.561 0.512 1.00 97.00 84 LEU A C 1
ATOM 691 O O . LEU A 1 84 ? -1.818 -11.521 0.804 1.00 97.00 84 LEU A O 1
ATOM 695 N N . LYS A 1 85 ? -3.389 -10.593 -0.506 1.00 95.31 85 LYS A N 1
ATOM 696 C CA . LYS A 1 85 ? -3.545 -11.763 -1.372 1.00 95.31 85 LYS A CA 1
ATOM 697 C C . LYS A 1 85 ? -2.258 -12.077 -2.141 1.00 95.31 85 LYS A C 1
ATOM 699 O O . LYS A 1 85 ? -1.890 -13.244 -2.229 1.00 95.31 85 LYS A O 1
ATOM 704 N N . HIS A 1 86 ? -1.599 -11.058 -2.691 1.00 95.19 86 HIS A N 1
ATOM 705 C CA . HIS A 1 86 ? -0.455 -11.241 -3.592 1.00 95.19 86 HIS A CA 1
ATOM 706 C C . HIS A 1 86 ? 0.901 -11.240 -2.881 1.00 95.19 86 HIS A C 1
ATOM 708 O O . HIS A 1 86 ? 1.861 -11.767 -3.425 1.00 95.19 86 HIS A O 1
ATOM 714 N N . LEU A 1 87 ? 0.982 -10.696 -1.665 1.00 94.81 87 LEU A N 1
ATOM 715 C CA . LEU A 1 87 ? 2.165 -10.759 -0.800 1.00 94.81 87 LEU A CA 1
ATOM 716 C C . LEU A 1 87 ? 2.141 -11.968 0.145 1.00 94.81 87 LEU A C 1
ATOM 718 O O . LEU A 1 87 ? 3.063 -12.149 0.935 1.00 94.81 87 LEU A O 1
ATOM 722 N N . HIS A 1 88 ? 1.088 -12.790 0.112 1.00 93.81 88 HIS A N 1
ATOM 723 C CA . HIS A 1 88 ? 0.990 -13.944 0.996 1.00 93.81 88 HIS A CA 1
ATOM 724 C C . HIS A 1 88 ? 2.151 -14.925 0.736 1.00 93.81 88 HIS A C 1
ATOM 726 O O . HIS A 1 88 ? 2.286 -15.393 -0.396 1.00 93.81 88 HIS A O 1
ATOM 732 N N . PRO A 1 89 ? 2.931 -15.340 1.753 1.00 89.44 89 PRO A N 1
ATOM 733 C CA . PRO A 1 89 ? 4.157 -16.125 1.549 1.00 89.44 89 PRO A CA 1
ATOM 734 C C . PRO A 1 89 ? 3.954 -17.440 0.797 1.00 89.44 89 PRO A C 1
ATOM 736 O O . PRO A 1 89 ? 4.813 -17.872 0.040 1.00 89.44 89 PRO A O 1
ATOM 739 N N . SER A 1 90 ? 2.796 -18.078 0.980 1.00 90.06 90 SER A N 1
ATOM 740 C CA . SER A 1 90 ? 2.468 -19.339 0.299 1.00 90.06 90 SER A CA 1
ATOM 741 C C . SER A 1 90 ? 2.153 -19.193 -1.193 1.00 90.06 90 SER A C 1
ATOM 743 O O . SER A 1 90 ? 2.098 -20.205 -1.883 1.00 90.06 90 SER A O 1
ATOM 745 N N . TYR A 1 91 ? 1.896 -17.974 -1.678 1.00 87.50 91 TYR A N 1
ATOM 746 C CA . TYR A 1 91 ? 1.433 -17.710 -3.048 1.00 87.50 91 TYR A CA 1
ATOM 747 C C . TYR A 1 91 ? 2.204 -16.581 -3.739 1.00 87.50 91 TYR A C 1
ATOM 749 O O . TYR A 1 91 ? 1.829 -16.172 -4.835 1.00 87.50 91 TYR A O 1
ATOM 757 N N . TYR A 1 92 ? 3.243 -16.054 -3.093 1.00 88.12 92 TYR A N 1
ATOM 758 C CA . TYR A 1 92 ? 4.014 -14.936 -3.608 1.00 88.12 92 TYR A CA 1
ATOM 759 C C . TYR A 1 92 ? 4.744 -15.324 -4.902 1.00 88.12 92 TYR A C 1
ATOM 761 O O . TYR A 1 92 ? 5.342 -16.398 -4.988 1.00 88.12 92 TYR A O 1
ATOM 769 N N . GLN A 1 93 ? 4.699 -14.435 -5.894 1.00 87.69 93 GLN A N 1
ATOM 770 C CA . GLN A 1 93 ? 5.443 -14.556 -7.148 1.00 87.69 93 GLN A CA 1
ATOM 771 C C . GLN A 1 93 ? 6.250 -13.270 -7.367 1.00 87.69 93 GLN A C 1
ATOM 773 O O . GLN A 1 93 ? 5.739 -12.166 -7.160 1.00 87.69 93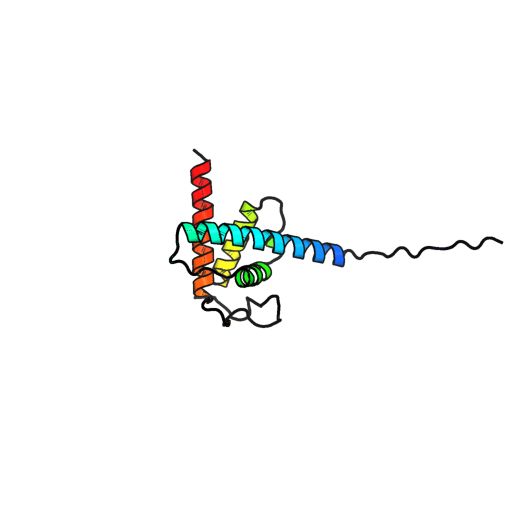 GLN A O 1
ATOM 778 N N . GLU A 1 94 ? 7.514 -13.416 -7.764 1.00 83.50 94 GLU A N 1
ATOM 779 C CA . GLU A 1 94 ? 8.481 -12.309 -7.857 1.00 83.50 94 GLU A CA 1
ATOM 780 C C . GLU A 1 94 ? 8.122 -11.271 -8.933 1.00 83.50 94 GLU A C 1
ATOM 782 O O . GLU A 1 94 ? 8.494 -10.105 -8.826 1.00 83.50 94 GLU A O 1
ATOM 787 N N . ASP A 1 95 ? 7.364 -11.668 -9.953 1.00 84.12 95 ASP A N 1
ATOM 788 C CA . ASP A 1 95 ? 7.000 -10.849 -11.110 1.00 84.12 95 ASP A CA 1
ATOM 789 C C . ASP A 1 95 ? 5.733 -10.003 -10.912 1.00 84.12 95 ASP A C 1
ATOM 791 O O . ASP A 1 95 ? 5.421 -9.161 -11.754 1.00 84.12 95 ASP A O 1
ATOM 795 N N . ILE A 1 96 ? 5.010 -10.180 -9.800 1.00 87.56 96 ILE A N 1
ATOM 796 C CA . ILE A 1 96 ? 3.752 -9.456 -9.548 1.00 87.56 96 ILE A CA 1
ATOM 797 C C . ILE A 1 96 ? 3.998 -7.976 -9.249 1.00 87.56 96 ILE A C 1
ATOM 799 O O . ILE A 1 96 ? 3.185 -7.128 -9.618 1.00 87.56 96 ILE A O 1
ATOM 803 N N . PHE A 1 97 ? 5.086 -7.666 -8.544 1.00 91.81 97 PHE A N 1
ATOM 804 C CA . PHE A 1 97 ? 5.391 -6.307 -8.121 1.00 91.81 97 PHE A CA 1
ATOM 805 C C . PHE A 1 97 ? 6.600 -5.789 -8.879 1.00 91.81 97 PHE A C 1
ATOM 807 O O . PHE A 1 97 ? 7.696 -6.322 -8.733 1.00 91.81 97 PHE A O 1
ATOM 814 N N . ILE A 1 98 ? 6.410 -4.717 -9.640 1.00 92.88 98 ILE A N 1
ATOM 815 C CA . ILE A 1 98 ? 7.473 -4.013 -10.360 1.00 92.88 98 ILE A CA 1
ATOM 816 C C . ILE A 1 98 ? 7.752 -2.647 -9.742 1.00 92.88 98 ILE A C 1
ATOM 818 O O . ILE A 1 98 ? 6.884 -2.025 -9.122 1.00 92.88 98 ILE A O 1
ATOM 822 N N . ARG A 1 99 ? 8.969 -2.147 -9.920 1.00 91.75 99 ARG A N 1
ATOM 823 C CA . ARG A 1 99 ? 9.288 -0.768 -9.560 1.00 91.75 99 ARG A CA 1
ATOM 824 C C . ARG A 1 99 ? 8.574 0.199 -10.511 1.00 91.75 99 ARG A C 1
ATOM 826 O O . ARG A 1 99 ? 8.219 -0.129 -11.637 1.00 91.75 99 ARG A O 1
ATOM 833 N N . THR A 1 100 ? 8.335 1.420 -10.048 1.00 89.00 100 THR A N 1
ATOM 834 C CA . THR A 1 100 ? 7.707 2.475 -10.870 1.00 89.00 100 THR A CA 1
ATOM 835 C C . THR A 1 100 ? 8.730 3.312 -11.625 1.00 89.00 100 THR A C 1
ATOM 837 O O . THR A 1 100 ? 8.381 3.983 -12.593 1.00 89.00 100 THR A O 1
ATOM 840 N N . ASP A 1 101 ? 9.985 3.289 -11.179 1.00 87.69 101 ASP A N 1
ATOM 841 C CA . ASP A 1 101 ? 11.109 4.004 -11.783 1.00 87.69 101 ASP A CA 1
ATOM 842 C C . ASP A 1 101 ? 11.849 3.166 -12.838 1.00 87.69 101 ASP A C 1
ATOM 844 O O . ASP A 1 101 ? 12.634 3.694 -13.625 1.00 87.69 101 ASP A O 1
ATOM 848 N N . SER A 1 102 ? 11.598 1.859 -12.859 1.00 84.75 102 SER A N 1
ATOM 849 C CA . SER A 1 102 ? 12.282 0.883 -13.693 1.00 84.75 102 SER A CA 1
ATOM 850 C C . SER A 1 102 ? 11.378 -0.324 -13.921 1.00 84.75 102 SER A C 1
ATOM 852 O O . SER A 1 102 ? 10.576 -0.678 -13.069 1.00 84.75 102 SER A O 1
ATOM 854 N N . ASN A 1 103 ? 11.499 -0.983 -15.072 1.00 85.06 103 ASN A N 1
ATOM 855 C CA . ASN A 1 103 ? 10.696 -2.168 -15.395 1.00 85.06 103 ASN A CA 1
ATOM 856 C C . ASN A 1 103 ? 11.291 -3.456 -14.789 1.00 85.06 103 ASN A C 1
ATOM 858 O O . ASN A 1 103 ? 11.368 -4.486 -15.457 1.00 85.06 103 ASN A O 1
ATOM 862 N N . SER A 1 104 ? 11.804 -3.369 -13.563 1.00 89.12 104 SER A N 1
ATOM 863 C CA . SER A 1 104 ? 12.393 -4.479 -12.814 1.00 89.12 104 SER A CA 1
ATOM 864 C C . SER A 1 104 ? 11.498 -4.871 -11.642 1.00 89.12 104 SER A C 1
ATOM 866 O O . SER A 1 104 ? 10.641 -4.095 -11.211 1.00 89.12 104 SER A O 1
ATOM 868 N N . ALA A 1 105 ? 11.688 -6.090 -11.135 1.00 90.75 105 ALA A N 1
ATOM 869 C CA . ALA A 1 105 ? 10.975 -6.570 -9.959 1.00 90.75 105 ALA A CA 1
ATOM 870 C C . ALA A 1 105 ? 11.228 -5.650 -8.750 1.00 90.75 105 ALA A C 1
ATOM 872 O O . ALA A 1 105 ? 12.330 -5.134 -8.552 1.00 90.75 105 ALA A O 1
ATOM 873 N N . LEU A 1 106 ? 10.190 -5.442 -7.941 1.00 92.44 106 LEU A N 1
ATOM 874 C CA . LEU A 1 106 ? 10.257 -4.695 -6.687 1.00 92.44 106 LEU A CA 1
ATOM 875 C C . LEU A 1 106 ? 10.977 -5.486 -5.595 1.00 92.44 106 LEU A C 1
ATOM 877 O O . LEU A 1 106 ? 11.515 -4.890 -4.668 1.00 92.44 106 LEU A O 1
ATOM 881 N N . PHE A 1 107 ? 10.971 -6.813 -5.684 1.00 91.00 107 PHE A N 1
ATOM 882 C CA . PHE A 1 107 ? 11.665 -7.679 -4.744 1.00 91.00 107 PHE A CA 1
ATOM 883 C C . PHE A 1 107 ? 12.516 -8.710 -5.501 1.00 91.00 107 PHE A C 1
ATOM 885 O O . PHE A 1 107 ? 12.086 -9.181 -6.553 1.00 91.00 107 PHE A O 1
ATOM 892 N N . PRO A 1 108 ? 13.691 -9.088 -4.967 1.00 87.75 108 PRO A N 1
ATOM 893 C CA . PRO A 1 108 ? 14.389 -8.418 -3.865 1.00 87.75 108 PRO A CA 1
ATOM 894 C C . PRO A 1 108 ? 14.781 -6.976 -4.244 1.00 87.75 108 PRO A C 1
ATOM 896 O O . PRO A 1 108 ? 14.977 -6.665 -5.416 1.00 87.75 108 PRO A O 1
ATOM 899 N N . ASN A 1 109 ? 14.881 -6.087 -3.256 1.00 85.12 109 ASN A N 1
ATOM 900 C CA . ASN A 1 109 ? 15.340 -4.707 -3.443 1.00 85.12 109 ASN A CA 1
ATOM 901 C C . ASN A 1 109 ? 16.571 -4.413 -2.576 1.00 85.12 109 ASN A C 1
ATOM 903 O O . ASN A 1 109 ? 17.046 -5.262 -1.826 1.00 85.12 109 ASN A O 1
ATOM 907 N N . GLU A 1 110 ? 17.106 -3.203 -2.725 1.00 82.69 110 GLU A N 1
ATOM 908 C CA . GLU A 1 110 ? 18.256 -2.708 -1.961 1.00 82.69 110 GLU A CA 1
ATOM 909 C C . GLU A 1 110 ? 17.868 -2.222 -0.549 1.00 82.69 110 GLU A C 1
ATOM 911 O O . GLU A 1 110 ? 18.745 -1.928 0.264 1.00 82.69 110 GLU A O 1
ATOM 916 N N . GLU A 1 111 ? 16.570 -2.122 -0.242 1.00 82.06 111 GLU A N 1
ATOM 917 C CA . GLU A 1 111 ? 16.062 -1.758 1.080 1.00 82.06 111 GLU A CA 1
ATOM 918 C C . GLU A 1 111 ? 15.983 -3.006 1.985 1.00 82.06 111 GLU A C 1
ATOM 920 O O . GLU A 1 111 ? 15.774 -4.131 1.536 1.00 82.06 111 GLU A O 1
ATOM 925 N N . LEU A 1 112 ? 16.107 -2.818 3.304 1.00 86.62 112 LEU A N 1
ATOM 926 C CA . LEU A 1 112 ? 15.793 -3.860 4.295 1.00 86.62 112 LEU A CA 1
ATOM 927 C C . LEU A 1 112 ? 14.268 -3.950 4.491 1.00 86.62 112 LEU A C 1
ATOM 929 O O . LEU A 1 112 ? 13.765 -3.715 5.589 1.00 86.62 112 LEU A O 1
ATOM 933 N N . PHE A 1 113 ? 13.543 -4.172 3.395 1.00 92.06 113 PHE A N 1
ATOM 934 C CA . PHE A 1 113 ? 12.089 -4.287 3.367 1.00 92.06 113 PHE A CA 1
ATOM 935 C C . PHE A 1 113 ? 11.679 -5.309 2.306 1.00 92.06 113 PHE A C 1
ATOM 937 O O . PHE A 1 113 ? 11.745 -5.045 1.100 1.00 92.06 113 PHE A O 1
ATOM 944 N N . ASP A 1 114 ? 11.282 -6.492 2.760 1.00 93.56 114 ASP A N 1
ATOM 945 C CA . ASP A 1 114 ? 11.022 -7.648 1.903 1.00 93.56 114 ASP A CA 1
ATOM 946 C C . ASP A 1 114 ? 9.505 -7.901 1.686 1.00 93.56 114 ASP A C 1
ATOM 948 O O . ASP A 1 114 ? 8.657 -7.159 2.204 1.00 93.56 114 ASP A O 1
ATOM 952 N N . PRO A 1 115 ? 9.106 -8.919 0.893 1.00 94.38 115 PRO A N 1
ATOM 953 C CA . PRO A 1 115 ? 7.690 -9.237 0.698 1.00 94.38 115 PRO A CA 1
ATOM 954 C C . PRO A 1 115 ? 6.948 -9.590 1.995 1.00 94.38 115 PRO A C 1
ATOM 956 O O . PRO A 1 115 ? 5.757 -9.296 2.124 1.00 94.38 115 PRO A O 1
ATOM 959 N N . GLN A 1 116 ? 7.632 -10.210 2.962 1.00 94.94 116 GLN A N 1
ATOM 960 C CA . GLN A 1 116 ? 7.051 -10.570 4.251 1.00 94.94 116 GLN A CA 1
ATOM 961 C C . GLN A 1 116 ? 6.787 -9.312 5.086 1.00 94.94 116 GLN A C 1
ATOM 963 O O . GLN A 1 116 ? 5.703 -9.185 5.661 1.00 94.94 116 GLN A O 1
ATOM 968 N N . ASP A 1 117 ? 7.719 -8.361 5.114 1.00 96.25 117 ASP A N 1
ATOM 969 C CA . ASP A 1 117 ? 7.525 -7.056 5.750 1.00 96.25 117 ASP A CA 1
ATOM 970 C C . ASP A 1 117 ? 6.342 -6.312 5.127 1.00 96.25 117 ASP A C 1
ATOM 972 O O . ASP A 1 117 ? 5.478 -5.801 5.844 1.00 96.25 117 ASP A O 1
ATOM 976 N N . ALA A 1 118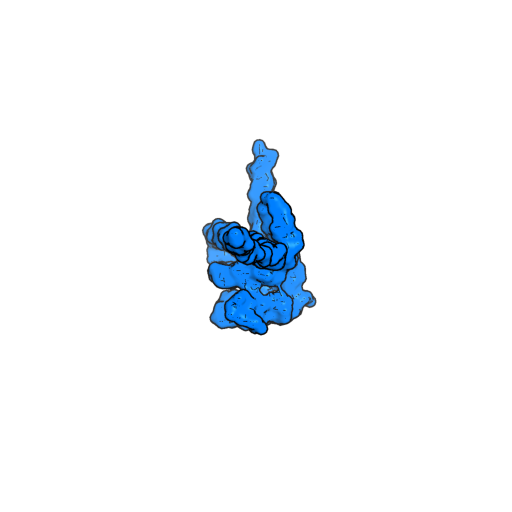 ? 6.246 -6.318 3.793 1.00 96.44 118 ALA A N 1
ATOM 977 C CA . ALA A 1 118 ? 5.135 -5.719 3.060 1.00 96.44 118 ALA A CA 1
ATOM 978 C C . ALA A 1 118 ? 3.785 -6.360 3.433 1.00 96.44 118 ALA A C 1
ATOM 980 O O . ALA A 1 118 ? 2.800 -5.650 3.666 1.00 96.44 118 ALA A O 1
ATOM 981 N N . PHE A 1 119 ? 3.736 -7.692 3.543 1.00 97.31 119 PHE A N 1
ATOM 982 C CA . PHE A 1 119 ? 2.545 -8.425 3.974 1.00 97.31 119 PHE A CA 1
ATOM 983 C C . PHE A 1 119 ? 2.134 -8.059 5.406 1.00 97.31 119 PHE A C 1
ATOM 985 O O . PHE A 1 119 ? 0.965 -7.755 5.663 1.00 97.31 119 PHE A O 1
ATOM 992 N N . VAL A 1 120 ? 3.082 -8.064 6.349 1.00 97.25 120 VAL A N 1
ATOM 993 C CA . VAL A 1 120 ? 2.810 -7.735 7.758 1.00 97.25 120 VAL A CA 1
ATOM 994 C C . VAL A 1 120 ? 2.370 -6.277 7.893 1.00 97.25 120 VAL A C 1
ATOM 996 O O . VAL A 1 120 ? 1.406 -6.002 8.608 1.00 97.25 120 VAL A O 1
ATOM 999 N N . PHE A 1 121 ? 3.006 -5.361 7.161 1.00 97.50 121 PHE A N 1
ATOM 1000 C CA . PHE A 1 121 ? 2.617 -3.955 7.089 1.00 97.50 121 PHE A CA 1
ATOM 1001 C C . PHE A 1 121 ? 1.175 -3.781 6.592 1.00 97.50 121 PHE A C 1
ATOM 1003 O O . PHE A 1 121 ? 0.369 -3.135 7.265 1.00 97.50 121 PHE A O 1
ATOM 1010 N N . ALA A 1 122 ? 0.812 -4.408 5.466 1.00 97.69 122 ALA A N 1
ATOM 1011 C CA . ALA A 1 122 ? -0.547 -4.343 4.926 1.00 97.69 122 ALA A CA 1
ATOM 1012 C C . ALA A 1 122 ? -1.582 -4.923 5.907 1.00 97.69 122 ALA A C 1
ATOM 1014 O O . ALA A 1 122 ? -2.661 -4.356 6.094 1.00 97.69 122 ALA A O 1
ATOM 1015 N N . LYS A 1 123 ? -1.237 -6.019 6.593 1.00 97.69 123 LYS A N 1
ATOM 1016 C CA . LYS A 1 123 ? -2.107 -6.654 7.592 1.00 97.69 123 LYS A CA 1
ATOM 1017 C C . LYS A 1 123 ? -2.336 -5.745 8.796 1.00 97.69 123 LYS A C 1
ATOM 1019 O O . LYS A 1 123 ? -3.463 -5.622 9.272 1.00 97.69 123 LYS A O 1
ATOM 1024 N N . ALA A 1 124 ? -1.273 -5.116 9.288 1.00 97.12 124 ALA A N 1
ATOM 1025 C CA . ALA A 1 124 ? -1.336 -4.204 10.420 1.00 97.12 124 ALA A CA 1
ATOM 1026 C C . ALA A 1 124 ? -2.181 -2.962 10.095 1.00 97.12 124 ALA A C 1
ATOM 1028 O O . ALA A 1 124 ? -3.046 -2.596 10.892 1.00 97.12 124 ALA A O 1
ATOM 1029 N N . LEU A 1 125 ? -2.005 -2.378 8.903 1.00 96.25 125 LEU A N 1
ATOM 1030 C CA . LEU A 1 125 ? -2.835 -1.269 8.432 1.00 96.25 125 LEU A CA 1
ATOM 1031 C C . LEU A 1 125 ? -4.317 -1.642 8.342 1.00 96.25 125 LEU A C 1
ATOM 1033 O O . LEU A 1 125 ? -5.159 -0.886 8.822 1.00 96.25 125 LEU A O 1
ATOM 1037 N N . LEU A 1 126 ? -4.642 -2.804 7.768 1.00 96.19 126 LEU A N 1
ATOM 1038 C CA . LEU A 1 126 ? -6.032 -3.247 7.635 1.00 96.19 126 LEU A CA 1
ATOM 1039 C C . LEU A 1 126 ? -6.705 -3.411 9.003 1.00 96.19 126 LEU A C 1
ATOM 1041 O O . LEU A 1 126 ? -7.817 -2.928 9.212 1.00 96.19 126 LEU A O 1
ATO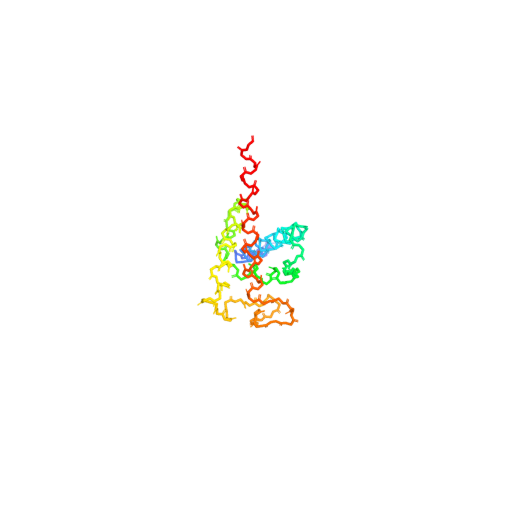M 1045 N N . ASN A 1 127 ? -6.003 -4.024 9.957 1.00 94.81 127 ASN A N 1
ATOM 1046 C CA . ASN A 1 127 ? -6.503 -4.174 11.321 1.00 94.81 127 ASN A CA 1
ATOM 1047 C C . ASN A 1 127 ? -6.741 -2.813 11.997 1.00 94.81 127 ASN A C 1
ATOM 1049 O O . ASN A 1 127 ? -7.740 -2.650 12.696 1.00 94.81 127 ASN A O 1
ATOM 1053 N N . GLN A 1 128 ? -5.856 -1.832 11.786 1.00 93.06 128 GLN A N 1
ATOM 1054 C CA . GLN A 1 128 ? -6.031 -0.481 12.329 1.00 93.06 128 GLN A CA 1
ATOM 1055 C C . GLN A 1 128 ? -7.265 0.211 11.734 1.00 93.06 128 GLN A C 1
ATOM 1057 O O . GLN A 1 128 ? -8.058 0.769 12.487 1.00 93.06 128 GLN A O 1
ATOM 1062 N N . GLN A 1 129 ? -7.468 0.135 10.413 1.00 88.12 129 GLN A N 1
ATOM 1063 C CA . GLN A 1 129 ? -8.644 0.722 9.751 1.00 88.12 129 GLN A CA 1
ATOM 1064 C C . GLN A 1 129 ? -9.956 0.163 10.317 1.00 88.12 129 GLN A C 1
ATOM 1066 O O . GLN A 1 129 ? -10.872 0.920 10.643 1.00 88.12 129 GLN A O 1
ATOM 1071 N N . GLN A 1 130 ? -10.018 -1.156 10.516 1.00 87.50 130 GLN A N 1
ATOM 1072 C CA . GLN A 1 130 ? -11.188 -1.817 11.092 1.00 87.50 130 GLN A CA 1
ATOM 1073 C C . GLN A 1 130 ? -11.437 -1.385 12.543 1.00 87.50 130 GLN A C 1
ATOM 1075 O O . GLN A 1 130 ? -12.578 -1.151 12.925 1.00 87.50 130 GLN A O 1
ATOM 1080 N N . GLN A 1 131 ? -10.390 -1.225 13.356 1.00 82.19 131 GLN A N 1
ATOM 1081 C CA . GLN A 1 131 ? -10.535 -0.776 14.746 1.00 82.19 131 GLN A CA 1
ATOM 1082 C C . GLN A 1 131 ? -11.008 0.678 14.865 1.00 82.19 131 GLN A C 1
ATOM 1084 O O . GLN A 1 131 ? -11.749 0.995 15.796 1.00 82.19 131 GLN A O 1
ATOM 1089 N N . THR A 1 132 ? -10.611 1.555 13.941 1.00 77.19 132 THR A N 1
ATOM 1090 C CA . THR A 1 132 ? -11.088 2.945 13.914 1.00 77.19 132 THR A CA 1
ATOM 1091 C C . THR A 1 132 ? -12.589 3.010 13.634 1.00 77.19 132 THR A C 1
ATOM 1093 O O . THR A 1 132 ? -13.293 3.755 14.311 1.00 77.19 132 THR A O 1
ATOM 1096 N N . LEU A 1 133 ? -13.102 2.170 12.725 1.00 65.69 133 LEU A N 1
ATOM 1097 C CA . LEU A 1 133 ? -14.537 2.080 12.433 1.00 65.69 133 LEU A CA 1
ATOM 1098 C C . LEU A 1 133 ? -15.380 1.715 13.656 1.00 65.69 133 LEU A C 1
ATOM 1100 O O . LEU A 1 133 ? -16.405 2.346 13.902 1.00 65.69 133 LEU A O 1
ATOM 1104 N N . TYR A 1 134 ? -14.941 0.731 14.444 1.00 61.28 134 TYR A N 1
ATOM 1105 C CA . TYR A 1 134 ? -15.687 0.304 15.632 1.00 61.28 134 TYR A CA 1
ATOM 1106 C C . TYR A 1 134 ? -15.760 1.386 16.716 1.00 61.28 134 TYR A C 1
ATOM 1108 O O . TYR A 1 134 ? -16.736 1.427 17.453 1.00 61.28 134 TYR A O 1
ATOM 1116 N N . LYS A 1 135 ? -14.771 2.285 16.799 1.00 59.47 135 LYS A N 1
ATOM 1117 C CA . LYS A 1 135 ? -14.755 3.381 17.784 1.00 59.47 135 LYS A CA 1
ATOM 1118 C C . LYS A 1 135 ? -15.586 4.599 17.376 1.00 59.47 135 LYS A C 1
ATOM 1120 O O . LYS A 1 135 ? -15.836 5.452 18.214 1.00 59.47 135 LYS A O 1
ATOM 1125 N N . SER A 1 136 ? -15.968 4.723 16.105 1.00 58.50 136 SER A N 1
ATOM 1126 C CA . SER A 1 136 ? -16.799 5.834 15.606 1.00 58.50 136 SER A CA 1
ATOM 1127 C C . SER A 1 136 ? -18.299 5.511 15.574 1.00 58.50 136 SER A C 1
ATOM 1129 O O . SER A 1 136 ? -19.089 6.361 15.174 1.00 58.50 136 SER A O 1
ATOM 1131 N N . GLY A 1 137 ? -18.682 4.285 15.949 1.00 53.72 137 GLY A N 1
ATOM 1132 C CA . GLY A 1 137 ? -20.073 3.827 16.042 1.00 53.72 137 GLY A CA 1
ATOM 1133 C C . GLY A 1 137 ? -20.667 3.846 17.457 1.00 53.72 137 GLY A C 1
ATOM 1134 O O . GLY A 1 137 ? -21.783 3.357 17.626 1.00 53.72 137 GLY A O 1
ATOM 1135 N N . GLU A 1 138 ? -19.934 4.375 18.442 1.00 42.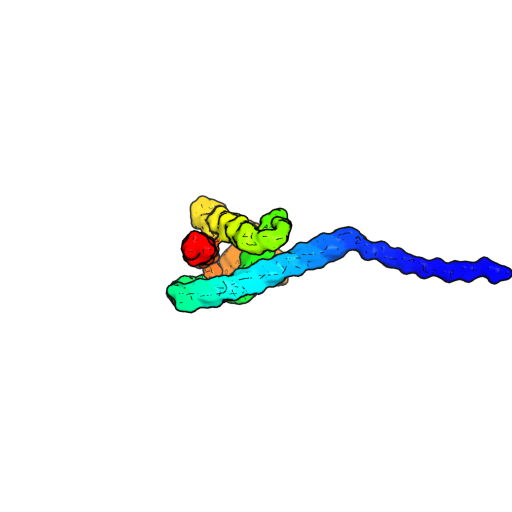88 138 GLU A N 1
ATOM 1136 C CA . GLU A 1 138 ? -20.396 4.676 19.812 1.00 42.88 138 GLU A CA 1
ATOM 1137 C C . GLU A 1 138 ? -20.615 6.185 19.982 1.00 42.88 138 GLU A C 1
ATOM 1139 O O . GLU A 1 138 ? -21.596 6.558 20.666 1.00 42.88 138 GLU A O 1
#

=== Feature glossary ===
The record interleaves many kinds of information about one protein. Here is each kind framed as the question it answers.

Q: What known structures does this most resemble?
A: Structural nearest neighbors (via Foldseek easy-search vs the PDB). Reported per hit: target PDB id, E-value, and alignment TM-score. A TM-score above ~0.5 is the conventional threshold for 'same fold'.

Q: Where is each backbone atom in 3D?
A: The mmCIF table is the protein's shape written out atom by atom. For each backbone N, Cα, C, and carbonyl O, it records an (x, y, z) coordinate triple in Å plus the residue type, chain letter, and residue number.

Q: What are the backbone torsion angles?
A: The φ/ψ torsion pair specifies the backbone conformation at each residue. φ rotates about the N–Cα bond, ψ about the Cα–C bond. Steric clashes forbid most of the (φ, ψ) plane — the allowed regions (α-helix basin, β-sheet basin, left-handed helix) are the Ramachandran-allowed regions.

Q: Which residues are buried vs exposed?
A: Solvent-accessible surface area (SASA) is the area in Å² traced out by the centre of a 1.4 Å probe sphere (a water molecule) rolled over the protein's van der Waals surface (Shrake–Rupley / Lee–Richards construction). Buried residues have near-zero SASA; fully exposed residues can exceed 200 Å². The total SASA scales roughly with the number of surface residues.

Q: How confident is the AlphaFold model at each residue?
A: pLDDT is the predicted lDDT-Cα score: AlphaFold's confidence that the local environment of each residue (all inter-atomic distances within 15 Å) is correctly placed. It is a per-residue number between 0 and 100, with higher meaning more reliable.

Q: What does the local fold look like, residue by residue?
A: 3Di is Foldseek's structural alphabet. Each residue is assigned one of twenty discrete states based on how its Cα sits relative to its spatial (not sequential) neighbors. Aligning 3Di strings finds structural homologs roughly as well as full 3D superposition, but orders of magnitude faster.

Q: How big and how compact is the whole molecule?
A: Radius of gyration (Rg) is the root-mean-square distance of Cα atoms from their centroid — a single number for overall size and compactness. A globular domain of N residues has Rg ≈ 2.2·N^0.38 Å; an extended or disordered chain has a much larger Rg. The Cα contact count is the number of residue pairs whose Cα atoms are within 8 Å and are more than four positions apart in sequence — a standard proxy for tertiary packing density. The bounding box is the smallest axis-aligned box enclosing all Cα atoms.

Q: Which residues are in helices, strands, or loops?
A: DSSP 8-state secondary structure assigns each residue one of H (α-helix), G (3₁₀-helix), I (π-helix), E (extended β-strand), B (isolated β-bridge), T (hydrogen-bonded turn), S (bend), or '-' (coil). The assignment is computed from backbone hydrogen-bond geometry via the Kabsch–Sander algorithm.

Q: How mobile is each atom in the crystal?
A: Crystallographic B-factors measure how much each atom's electron density is smeared out, in Å². They rise in mobile loops and surface residues and fall in the buried interior. In AlphaFold models this column is repurposed to hold pLDDT instead.

Q: What if only a Cα trace is available?
A: P-SEA three-state annotation labels each residue as helix, strand, or coil based purely on the geometry of the Cα trace. It serves as a fallback when the full backbone (and thus DSSP) is unavailable.

Q: What family and function is it annotated with?
A: Database cross-references. InterPro integrates a dozen domain/family signature databases into unified entries with residue-range hits. GO terms attach function/process/location labels with evidence codes. CATH codes position the fold in a four-level structural taxonomy. Organism is the NCBI-taxonomy species name.

Q: Are the domains correctly placed relative to each other?
A: Predicted Aligned Error (PAE) is an AlphaFold confidence matrix: entry (i, j) is the expected error in the position of residue j, in ångströms, when the prediction is superimposed on the true structure at residue i. Low PAE within a block of residues means that block is internally rigid and well-predicted; high PAE between two blocks means their relative placement is uncertain even if each block individually is confident.

Q: What do the diagnostic plots show?
A: Three diagnostic plots accompany the record. The Cα contact map visualizes the tertiary structure as a 2D adjacency matrix (8 Å cutoff, sequence-local contacts suppressed). The Ramachandran plot shows the distribution of backbone (φ, ψ) torsions, with points in the α and β basins reflecting secondary structure content. The PAE plot shows AlphaFold's inter-residue confidence as a color matrix.

Q: What is the amino-acid chain?
A: Primary structure: the covalent order of the twenty standard amino acids along the backbone. Two proteins with the same sequence will (almost always) fold to the same structure; two with 30% identity often share a fold but not the details.

Q: What do the rendered images show?
A: The six renders are orthographic views along the three Cartesian axes in both directions. Representation (cartoon, sticks, or surface) and color scheme (sequence-rainbow or by-chain) vary across proteins so the training set covers all the common visualization conventions.